Protein AF-A0A8T5PJX4-F1 (afdb_monomer)

pLDDT: mean 86.67, std 9.53, range [44.75, 97.69]

Sequence (107 aa):
MIPGGVDPKKVEQMLRQLGMQMEDIKASQVIIKAEGGDIIIDDPQVVKTTMRDQVIYQVSGNVRQSVSQEDIKLVMEQTGIKDEEKIKKAIIEAKGDIVEAIMKLKQ

Solvent-accessible surface area (backbone atoms only — not comparable to full-atom values): 6230 Å² total; per-residue (Å²): 135,86,82,74,88,71,56,68,68,58,53,52,52,52,39,44,75,74,50,36,47,78,46,82,47,94,46,76,59,45,75,46,85,46,98,57,34,36,42,34,24,42,70,30,51,36,38,39,37,38,45,86,95,45,76,46,76,49,76,49,58,54,75,46,74,47,70,57,71,64,59,49,48,53,44,27,71,75,60,70,51,85,54,62,68,63,46,46,50,36,28,58,76,38,65,46,36,60,68,58,19,41,55,66,70,70,108

Nearest PDB structures (foldseek):
  1tr8-assembly1_A  TM=4.917E-01  e=3.948E-07  Methanothermobacter marburgensis
  9f1d-assembly1_Ct  TM=3.676E-01  e=1.073E-05  Homo sapiens
  9fq0-assembly1_D  TM=4.640E-01  e=1.919E-02  Homo sapiens
  6gym-assembly1_V  TM=2.255E-01  e=7.881E-01  Saccharomyces cerevisiae S288C
  7oha-assembly1_M  TM=2.503E-01  e=1.909E+00  Saccharomyces cerevisiae

Secondary structure (DSSP, 8-state):
--SS---HHHHHHHHHHTTEEEEEEE-SEEEE--TT--EEEEEEEEEEEEETTEEEEEEEEEEEE---HHHHHHHHHHH----HHHHHHHHHHTTT-HHHHHHHHH-

Foldseek 3Di:
DDPDDDDPVVVQVVCVVQVKDKDWDDDQWDWDDDPLFIWIFGPKTWMWIDHPPDIDIDIDHDIDGDHDPVLLVVLCVLLVDPDSVLLRVLCVVVSNPSVSSSVVSND

Structure (mmCIF, N/CA/C/O backbone):
data_AF-A0A8T5PJX4-F1
#
_entry.id   AF-A0A8T5PJX4-F1
#
loop_
_atom_site.group_PDB
_atom_site.id
_atom_site.type_symbol
_atom_site.label_atom_id
_atom_site.label_alt_id
_atom_site.label_comp_id
_atom_site.label_asym_id
_atom_site.label_entity_id
_atom_site.label_seq_id
_atom_site.pdbx_PDB_ins_code
_atom_site.Cartn_x
_atom_site.Cartn_y
_atom_site.Cartn_z
_atom_site.occupancy
_atom_site.B_iso_or_equiv
_atom_site.auth_seq_id
_atom_site.auth_comp_id
_atom_site.auth_asym_id
_atom_site.auth_atom_id
_atom_site.pdbx_PDB_model_num
ATOM 1 N N . MET A 1 1 ? -5.741 -5.728 -30.163 1.00 44.75 1 MET A N 1
ATOM 2 C CA . MET A 1 1 ? -5.033 -6.981 -30.504 1.00 44.75 1 MET A CA 1
ATOM 3 C C . MET A 1 1 ? -3.991 -6.632 -31.553 1.00 44.75 1 MET A C 1
ATOM 5 O O . MET A 1 1 ? -4.387 -6.142 -32.600 1.00 44.75 1 MET A O 1
ATOM 9 N N . ILE A 1 2 ? -2.694 -6.771 -31.264 1.00 51.72 2 ILE A N 1
ATOM 10 C CA . ILE A 1 2 ? -1.644 -6.560 -32.275 1.00 51.72 2 ILE A CA 1
ATOM 11 C C . ILE A 1 2 ? -1.429 -7.903 -32.999 1.00 51.72 2 ILE A C 1
ATOM 13 O O . ILE A 1 2 ? -1.121 -8.885 -32.321 1.00 51.72 2 ILE A O 1
ATOM 17 N N . PRO A 1 3 ? -1.658 -7.992 -34.324 1.00 53.66 3 PRO A N 1
ATOM 18 C CA . PRO A 1 3 ? -1.538 -9.233 -35.082 1.00 53.66 3 PRO A CA 1
ATOM 19 C C . PRO A 1 3 ? -0.075 -9.497 -35.471 1.00 53.66 3 PRO A C 1
ATOM 21 O O . PRO A 1 3 ? 0.621 -8.593 -35.922 1.00 53.66 3 PRO A O 1
ATOM 24 N N . GLY A 1 4 ? 0.369 -10.748 -35.328 1.00 60.12 4 GLY A N 1
ATOM 25 C CA . GLY A 1 4 ? 1.735 -11.180 -35.644 1.00 60.12 4 GLY A CA 1
ATOM 26 C C . GLY A 1 4 ? 2.688 -10.956 -34.472 1.00 60.12 4 GLY A C 1
ATOM 27 O O . GLY A 1 4 ? 3.105 -9.834 -34.209 1.00 60.12 4 GLY A O 1
ATOM 28 N N . GLY A 1 5 ? 3.011 -12.035 -33.753 1.00 64.00 5 GLY A N 1
ATOM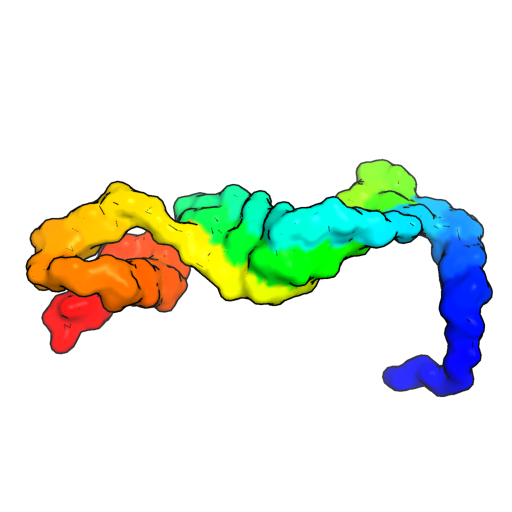 29 C CA . GLY A 1 5 ? 3.878 -12.012 -32.575 1.00 64.00 5 GLY A CA 1
ATOM 30 C C . GLY A 1 5 ? 5.245 -11.417 -32.898 1.00 64.00 5 GLY A C 1
ATOM 31 O O . GLY A 1 5 ? 6.094 -12.071 -33.502 1.00 64.00 5 GLY A O 1
ATOM 32 N N . VAL A 1 6 ? 5.440 -10.161 -32.507 1.00 69.75 6 VAL A N 1
ATOM 33 C CA . VAL A 1 6 ? 6.739 -9.499 -32.568 1.00 69.75 6 VAL A CA 1
ATOM 34 C C . VAL A 1 6 ? 7.651 -10.195 -31.562 1.00 69.75 6 VAL A C 1
ATOM 36 O O . VAL A 1 6 ? 7.280 -10.362 -30.402 1.00 69.75 6 VAL A O 1
ATOM 39 N N . ASP A 1 7 ? 8.830 -10.622 -32.018 1.00 78.75 7 ASP A N 1
ATOM 40 C CA . ASP A 1 7 ? 9.849 -11.237 -31.165 1.00 78.75 7 ASP A CA 1
ATOM 41 C C . ASP A 1 7 ? 10.144 -10.306 -29.968 1.00 78.75 7 ASP A C 1
ATOM 43 O O . ASP A 1 7 ? 10.508 -9.144 -30.195 1.00 78.75 7 ASP A O 1
ATOM 47 N N . PRO A 1 8 ? 10.002 -10.774 -28.712 1.00 72.38 8 PRO A N 1
ATOM 48 C CA . PRO A 1 8 ? 10.217 -9.961 -27.514 1.00 72.38 8 PRO A CA 1
ATOM 49 C C . PRO A 1 8 ? 11.560 -9.223 -27.518 1.00 72.38 8 PRO A C 1
ATOM 51 O O . PRO A 1 8 ? 11.640 -8.075 -27.086 1.00 72.38 8 PRO A O 1
ATOM 54 N N . LYS A 1 9 ? 12.606 -9.835 -28.092 1.00 78.38 9 LYS A N 1
ATOM 55 C CA . LYS A 1 9 ? 13.937 -9.221 -28.196 1.00 78.38 9 LYS A CA 1
ATOM 56 C C . LYS A 1 9 ? 13.969 -8.052 -29.178 1.00 78.38 9 LYS A C 1
ATOM 58 O O . LYS A 1 9 ? 14.691 -7.082 -28.953 1.00 78.38 9 LYS A O 1
ATOM 63 N N . LYS A 1 10 ? 13.182 -8.118 -30.258 1.00 81.00 10 LYS A N 1
ATOM 64 C CA . LYS A 1 10 ? 13.048 -7.009 -31.215 1.00 81.00 10 LYS A CA 1
ATOM 65 C C . LYS A 1 10 ? 12.294 -5.840 -30.597 1.00 81.00 10 LYS A C 1
ATOM 67 O O . LYS A 1 10 ? 12.682 -4.700 -30.828 1.00 81.00 10 LYS A O 1
ATOM 72 N N . VAL A 1 11 ? 11.270 -6.115 -29.786 1.00 80.31 11 VAL A N 1
ATOM 73 C CA . VAL A 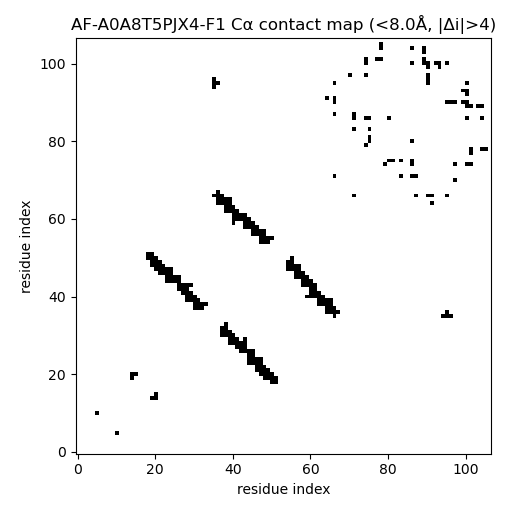1 11 ? 10.555 -5.074 -29.032 1.00 80.31 11 VAL A CA 1
ATOM 74 C C . VAL A 1 11 ? 11.509 -4.383 -28.061 1.00 80.31 11 VAL A C 1
ATOM 76 O O . VAL A 1 11 ? 11.609 -3.161 -28.078 1.00 80.31 11 VAL A O 1
ATOM 79 N N . GLU A 1 12 ? 12.284 -5.145 -27.287 1.00 78.06 12 GLU A N 1
ATOM 80 C CA . GLU A 1 12 ? 13.260 -4.581 -26.349 1.00 78.06 12 GLU A CA 1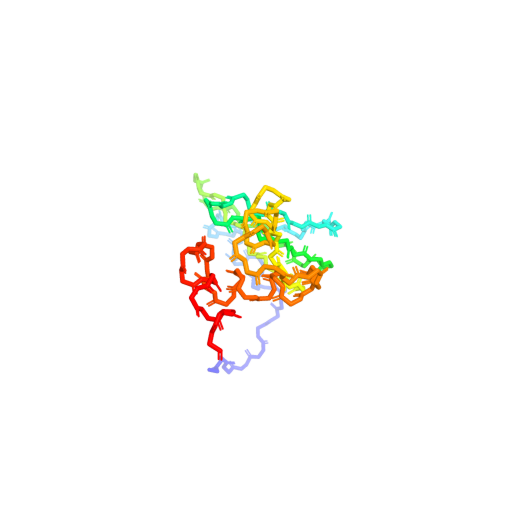
ATOM 81 C C . GLU A 1 12 ? 14.326 -3.725 -27.059 1.00 78.06 12 GLU A C 1
ATOM 83 O O . GLU A 1 12 ? 14.636 -2.617 -26.617 1.00 78.06 12 GLU A O 1
ATOM 88 N N . GLN A 1 13 ? 14.853 -4.186 -28.201 1.00 83.25 13 GLN A N 1
ATOM 89 C CA . GLN A 1 13 ? 15.801 -3.408 -29.007 1.00 83.25 13 GLN A CA 1
ATOM 90 C C . GLN A 1 13 ? 15.192 -2.111 -29.548 1.00 83.25 13 GLN A C 1
ATOM 92 O O . GLN A 1 13 ? 1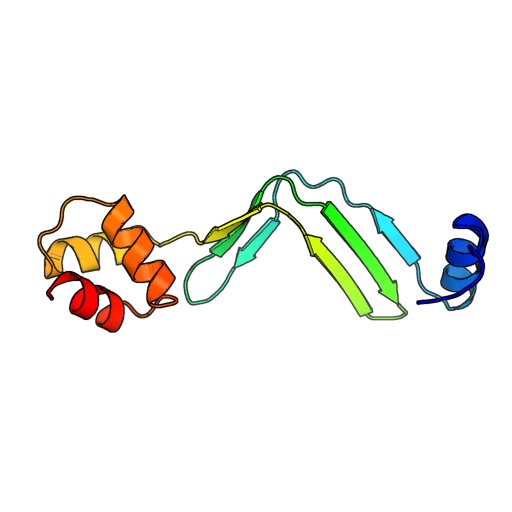5.847 -1.070 -29.496 1.00 83.25 13 GLN A O 1
ATOM 97 N N . MET A 1 14 ? 13.952 -2.153 -30.043 1.00 84.81 14 MET A N 1
ATOM 98 C CA . MET A 1 14 ? 13.244 -0.959 -30.511 1.00 84.81 14 MET A CA 1
ATOM 99 C C . MET A 1 14 ? 13.022 0.046 -29.374 1.00 84.81 14 MET A C 1
ATOM 101 O O . MET A 1 14 ? 13.261 1.237 -29.556 1.00 84.81 14 MET A O 1
ATOM 105 N N . LEU A 1 15 ? 12.630 -0.419 -28.183 1.00 82.00 15 LEU A N 1
ATOM 106 C CA . LEU A 1 15 ? 12.429 0.445 -27.015 1.00 82.00 15 LEU A CA 1
ATOM 107 C C . LEU A 1 15 ? 13.739 1.115 -26.571 1.00 82.00 15 LEU A C 1
ATOM 109 O O . LEU A 1 15 ? 13.757 2.327 -26.346 1.00 82.00 15 LEU A O 1
ATOM 113 N N . ARG A 1 16 ? 14.858 0.375 -26.557 1.00 81.00 16 ARG A N 1
ATOM 114 C CA . ARG A 1 16 ? 16.189 0.942 -26.272 1.00 81.00 16 ARG A CA 1
ATOM 115 C C . ARG A 1 16 ? 16.600 2.012 -27.287 1.00 81.00 16 ARG A C 1
ATOM 117 O O . ARG A 1 16 ? 17.153 3.034 -26.892 1.00 81.00 16 ARG A O 1
ATOM 124 N N . GLN A 1 17 ? 16.307 1.818 -28.577 1.00 83.81 17 GLN A N 1
ATOM 125 C CA . GLN A 1 17 ? 16.581 2.818 -29.623 1.00 83.81 17 GLN A CA 1
ATOM 126 C C . GLN A 1 17 ? 15.767 4.107 -29.446 1.00 83.81 17 GLN A C 1
ATOM 128 O O . GLN A 1 17 ? 16.236 5.182 -29.811 1.00 83.81 17 GLN A O 1
ATOM 133 N N . LEU A 1 18 ? 14.580 4.013 -28.844 1.00 84.00 18 LEU A N 1
ATOM 134 C CA . LEU A 1 18 ? 13.745 5.162 -28.481 1.00 84.00 18 LEU A CA 1
ATOM 135 C C . LEU A 1 18 ? 14.178 5.832 -27.163 1.00 84.00 18 LEU A C 1
ATOM 137 O O . LEU A 1 18 ? 13.524 6.771 -26.709 1.00 84.00 18 LEU A O 1
ATOM 141 N N . GLY A 1 19 ? 15.276 5.377 -26.550 1.00 82.50 19 GLY A N 1
ATOM 142 C CA . GLY A 1 19 ? 15.792 5.910 -25.289 1.00 82.50 19 GLY A CA 1
ATOM 143 C C . GLY A 1 19 ? 15.014 5.445 -24.057 1.00 82.50 19 GLY A C 1
ATOM 144 O O . GLY A 1 19 ? 15.098 6.095 -23.015 1.00 82.50 19 GLY A O 1
ATOM 145 N N . MET A 1 20 ? 14.251 4.352 -24.172 1.00 86.81 20 MET A N 1
ATOM 146 C CA . MET A 1 20 ? 13.571 3.708 -23.050 1.00 86.81 20 MET A CA 1
ATOM 147 C C . MET A 1 20 ? 14.399 2.528 -22.537 1.00 86.81 20 MET A C 1
ATOM 149 O O . MET A 1 20 ? 14.749 1.623 -23.295 1.00 86.81 20 MET A O 1
ATOM 153 N N . GLN A 1 21 ? 14.692 2.517 -21.239 1.00 86.88 21 GLN A N 1
ATOM 154 C CA . GLN A 1 21 ? 15.348 1.395 -20.568 1.00 86.88 21 GLN A CA 1
ATOM 155 C C . GLN A 1 21 ? 14.371 0.745 -19.594 1.00 86.88 21 GLN A C 1
ATOM 157 O O . GLN A 1 21 ? 13.844 1.431 -18.723 1.00 86.88 21 GLN A O 1
ATOM 162 N N . MET A 1 22 ? 14.157 -0.564 -19.735 1.00 89.50 22 MET A N 1
ATOM 163 C CA . MET A 1 22 ? 13.312 -1.355 -18.841 1.00 89.50 22 MET A CA 1
ATOM 164 C C . MET A 1 22 ? 14.176 -2.264 -17.966 1.00 89.50 22 MET A C 1
ATOM 166 O O . MET A 1 22 ? 15.157 -2.835 -18.445 1.00 89.50 22 MET A O 1
ATOM 170 N N . GLU A 1 23 ? 13.811 -2.387 -16.697 1.00 91.44 23 GLU A N 1
ATOM 171 C CA . GLU A 1 23 ? 14.505 -3.200 -15.700 1.00 91.44 23 GLU A CA 1
ATOM 172 C C . GLU A 1 23 ? 13.485 -3.857 -14.763 1.00 91.44 23 GLU A C 1
ATOM 174 O O . GLU A 1 23 ? 12.653 -3.170 -14.165 1.00 91.44 23 GLU A O 1
ATOM 179 N N . ASP A 1 24 ? 13.565 -5.181 -14.617 1.00 93.69 24 ASP A N 1
ATOM 180 C CA . ASP A 1 24 ? 12.796 -5.914 -13.612 1.00 93.69 24 ASP A CA 1
ATOM 181 C C . ASP A 1 24 ? 13.447 -5.743 -12.238 1.00 93.69 24 ASP A C 1
ATOM 183 O O . ASP A 1 24 ? 14.612 -6.096 -12.031 1.00 93.69 24 ASP A O 1
ATOM 187 N N . ILE A 1 25 ? 12.681 -5.245 -11.271 1.00 96.00 25 ILE A N 1
ATOM 188 C CA . ILE A 1 25 ? 13.133 -5.071 -9.893 1.00 96.00 25 ILE A CA 1
ATOM 189 C C . ILE A 1 25 ? 12.609 -6.222 -9.044 1.00 96.00 25 ILE A C 1
ATOM 191 O O . ILE A 1 25 ? 11.405 -6.420 -8.884 1.00 96.00 25 ILE A O 1
ATOM 195 N N . LYS A 1 26 ? 13.540 -6.954 -8.429 1.00 94.56 26 LYS A N 1
ATOM 196 C CA . LYS A 1 26 ? 13.222 -7.975 -7.428 1.00 94.56 26 LYS A CA 1
ATOM 197 C C . LYS A 1 26 ? 12.957 -7.303 -6.083 1.00 94.56 26 LYS A C 1
ATOM 199 O O . LYS A 1 26 ? 13.889 -7.039 -5.328 1.00 94.56 26 LYS A O 1
ATOM 204 N N . ALA A 1 27 ? 11.689 -7.028 -5.800 1.00 95.44 27 ALA A N 1
ATOM 205 C CA . ALA A 1 27 ? 11.230 -6.518 -4.514 1.00 95.44 27 ALA A CA 1
ATOM 206 C C . ALA A 1 27 ? 10.471 -7.612 -3.752 1.00 95.44 27 ALA A C 1
ATOM 208 O O . ALA A 1 27 ? 9.727 -8.385 -4.346 1.00 95.44 27 ALA A O 1
ATOM 209 N N . SER A 1 28 ? 10.646 -7.671 -2.433 1.00 95.00 28 SER A N 1
ATOM 210 C CA . SER A 1 28 ? 9.830 -8.525 -1.561 1.00 95.00 28 SER A CA 1
ATOM 211 C C . SER A 1 28 ? 8.500 -7.867 -1.175 1.00 95.00 28 SER A C 1
ATOM 213 O O . SER A 1 28 ? 7.543 -8.568 -0.868 1.00 95.00 28 SER A O 1
ATOM 215 N N . GLN A 1 29 ? 8.434 -6.532 -1.184 1.00 96.06 29 GLN A N 1
ATOM 216 C CA . GLN A 1 29 ? 7.247 -5.750 -0.835 1.00 96.06 29 GLN A CA 1
ATOM 217 C C . GLN A 1 29 ? 7.349 -4.330 -1.411 1.00 96.06 29 GLN A C 1
ATOM 219 O O . GLN A 1 29 ? 8.447 -3.774 -1.499 1.00 96.06 29 GLN A O 1
ATOM 224 N N . VAL A 1 30 ? 6.210 -3.727 -1.764 1.00 97.69 30 VAL A N 1
ATOM 225 C CA . VAL A 1 30 ? 6.092 -2.286 -2.057 1.00 97.69 30 VAL A CA 1
ATOM 226 C C . VAL A 1 30 ? 5.139 -1.648 -1.049 1.00 97.69 30 VAL A C 1
ATOM 228 O O . VAL A 1 30 ? 4.058 -2.173 -0.804 1.00 97.69 30 VAL A O 1
ATOM 231 N N . ILE A 1 31 ? 5.534 -0.511 -0.474 1.00 95.69 31 ILE A N 1
ATOM 232 C CA . ILE A 1 31 ? 4.702 0.279 0.441 1.00 95.69 31 ILE A CA 1
ATOM 233 C C . ILE A 1 31 ? 4.542 1.678 -0.150 1.00 95.69 31 ILE A C 1
ATOM 235 O O . ILE A 1 31 ? 5.526 2.396 -0.327 1.00 95.69 31 ILE A O 1
ATOM 239 N N . ILE A 1 32 ? 3.304 2.074 -0.434 1.00 94.94 32 ILE A N 1
ATOM 240 C CA . ILE A 1 32 ? 2.948 3.428 -0.861 1.00 94.94 32 ILE A CA 1
ATOM 241 C C . ILE A 1 32 ? 2.357 4.147 0.351 1.00 94.94 32 ILE A C 1
ATOM 243 O O . ILE A 1 32 ? 1.267 3.808 0.809 1.00 94.94 32 ILE A O 1
ATOM 247 N N . LYS A 1 33 ? 3.090 5.134 0.867 1.00 91.31 33 LYS A N 1
ATOM 248 C CA . LYS A 1 33 ? 2.652 6.010 1.960 1.00 91.31 33 LYS A CA 1
ATOM 249 C C . LYS A 1 33 ? 1.558 6.945 1.438 1.00 91.31 33 LYS A C 1
ATOM 251 O O . LYS A 1 33 ? 1.823 7.720 0.521 1.00 91.31 33 LYS A O 1
ATOM 256 N N . ALA A 1 34 ? 0.358 6.873 2.003 1.00 85.69 34 ALA A N 1
ATOM 257 C CA . ALA A 1 34 ? -0.772 7.724 1.630 1.00 85.69 34 ALA A CA 1
ATOM 258 C C . ALA A 1 34 ? -1.481 8.275 2.876 1.00 85.69 34 ALA A C 1
ATOM 260 O O . ALA A 1 34 ? -1.365 7.717 3.965 1.00 85.69 34 ALA A O 1
ATOM 261 N N . GLU A 1 35 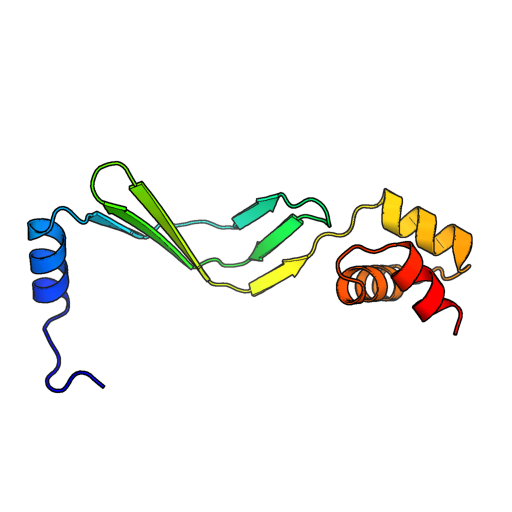? -2.208 9.385 2.715 1.00 77.38 35 GLU A N 1
ATOM 262 C CA . GLU A 1 35 ? -2.843 10.115 3.827 1.00 77.38 35 GLU A CA 1
ATOM 263 C C . GLU A 1 35 ? -3.881 9.278 4.599 1.00 77.38 35 GLU A C 1
ATOM 265 O O . GLU A 1 35 ? -4.058 9.490 5.791 1.00 77.38 35 GLU A O 1
ATOM 270 N N . GLY A 1 36 ? -4.522 8.297 3.950 1.00 70.06 36 GLY A N 1
ATOM 271 C CA . GLY A 1 36 ? -5.528 7.405 4.550 1.00 70.06 36 GLY A CA 1
ATOM 272 C C . GLY A 1 36 ? -5.001 6.035 4.997 1.00 70.06 36 GLY A C 1
ATOM 273 O O . GLY A 1 36 ? -5.794 5.111 5.168 1.00 70.06 36 GLY A O 1
ATOM 274 N N . GLY A 1 37 ? -3.680 5.879 5.118 1.00 76.69 37 GLY A N 1
ATOM 275 C CA . GLY A 1 37 ? -3.019 4.608 5.419 1.00 76.69 37 GLY A CA 1
ATOM 276 C C . GLY A 1 37 ? -2.133 4.119 4.276 1.00 76.69 37 GLY A C 1
ATOM 277 O O . GLY A 1 37 ? -2.252 4.555 3.129 1.00 76.69 37 GLY A O 1
ATOM 278 N N . ASP A 1 38 ? -1.211 3.210 4.584 1.00 90.00 38 ASP A N 1
ATOM 279 C CA . ASP A 1 38 ? -0.277 2.710 3.579 1.00 90.00 38 ASP A CA 1
ATOM 280 C C . ASP A 1 38 ? -0.965 1.700 2.661 1.00 90.00 38 ASP A C 1
ATOM 282 O O . ASP A 1 38 ? -1.674 0.802 3.118 1.00 90.00 38 ASP A O 1
ATOM 286 N N . ILE A 1 39 ? -0.682 1.775 1.365 1.00 91.12 39 ILE A N 1
ATOM 287 C CA . ILE A 1 39 ? -1.005 0.702 0.425 1.00 91.12 39 ILE A CA 1
ATOM 288 C C . ILE A 1 39 ? 0.199 -0.234 0.386 1.00 91.12 39 ILE A C 1
ATOM 290 O O . ILE A 1 39 ? 1.286 0.152 -0.040 1.00 91.12 39 ILE A O 1
ATOM 294 N N . ILE A 1 40 ? 0.007 -1.464 0.840 1.00 94.62 40 ILE A N 1
ATOM 295 C CA . ILE A 1 40 ? 1.027 -2.506 0.877 1.00 94.62 40 ILE A CA 1
ATOM 296 C C . ILE A 1 40 ? 0.748 -3.483 -0.261 1.00 94.62 40 ILE A C 1
ATOM 298 O O . ILE A 1 40 ? -0.378 -3.948 -0.425 1.00 94.62 40 ILE A O 1
ATOM 302 N N . ILE A 1 41 ? 1.775 -3.790 -1.044 1.00 96.88 41 ILE A N 1
ATOM 303 C CA . ILE A 1 41 ? 1.716 -4.739 -2.152 1.00 96.88 41 ILE A CA 1
ATOM 304 C C . ILE A 1 41 ? 2.709 -5.859 -1.845 1.00 96.88 41 ILE A C 1
ATOM 306 O O . ILE A 1 41 ? 3.925 -5.650 -1.908 1.00 96.88 41 ILE A O 1
ATOM 310 N N . ASP A 1 42 ? 2.176 -7.021 -1.474 1.00 96.06 42 ASP A N 1
ATOM 311 C CA . ASP A 1 42 ? 2.940 -8.237 -1.197 1.00 96.06 42 ASP A CA 1
ATOM 312 C C . ASP A 1 42 ? 3.164 -9.038 -2.494 1.00 96.06 42 ASP A C 1
ATOM 314 O O . ASP A 1 42 ? 2.361 -8.966 -3.433 1.00 96.06 42 ASP A O 1
ATOM 318 N N . ASP A 1 43 ? 4.280 -9.772 -2.548 1.00 95.19 43 ASP A N 1
ATOM 319 C CA . ASP A 1 43 ? 4.780 -10.485 -3.735 1.00 95.19 43 ASP A CA 1
ATOM 320 C C . ASP A 1 43 ? 4.762 -9.633 -5.026 1.00 95.19 43 ASP A C 1
ATOM 322 O O . ASP A 1 43 ? 4.202 -10.047 -6.049 1.00 95.19 43 ASP A O 1
ATOM 326 N N . PRO A 1 44 ? 5.330 -8.410 -5.004 1.00 97.69 44 PRO A N 1
ATOM 327 C CA . PRO A 1 44 ? 5.168 -7.483 -6.108 1.00 97.69 44 PRO A CA 1
ATOM 328 C C . PRO A 1 44 ? 6.019 -7.880 -7.322 1.00 97.69 44 PRO A C 1
ATOM 330 O O . PRO A 1 44 ? 7.207 -8.182 -7.215 1.00 97.69 44 PRO A O 1
ATOM 333 N N . GLN A 1 45 ? 5.434 -7.759 -8.511 1.00 97.56 45 GLN A N 1
ATOM 334 C CA . GLN A 1 45 ? 6.177 -7.635 -9.762 1.00 97.56 45 GLN A CA 1
ATOM 335 C C . GLN A 1 45 ? 6.366 -6.150 -10.064 1.00 97.56 45 GLN A C 1
ATOM 337 O O . GLN A 1 45 ? 5.385 -5.419 -10.251 1.00 97.56 45 GLN A O 1
ATOM 342 N N . VAL A 1 46 ? 7.625 -5.707 -10.085 1.00 97.38 46 VAL A N 1
ATOM 343 C CA . VAL A 1 46 ? 8.003 -4.304 -10.285 1.00 97.38 46 VAL A CA 1
ATOM 344 C C . VAL A 1 46 ? 8.842 -4.173 -11.548 1.00 97.38 46 VAL A C 1
ATOM 346 O O . VAL A 1 46 ? 9.903 -4.780 -11.654 1.00 97.38 46 VAL A O 1
ATOM 349 N N . VAL A 1 47 ? 8.398 -3.324 -12.473 1.00 95.44 47 VAL A N 1
ATOM 350 C CA . VAL A 1 47 ? 9.143 -2.966 -13.685 1.00 95.44 47 VAL A CA 1
ATOM 351 C C . VAL A 1 47 ? 9.461 -1.480 -13.642 1.00 95.44 47 VAL A C 1
ATOM 353 O O . VAL A 1 47 ? 8.558 -0.644 -13.576 1.00 95.44 47 VAL A O 1
ATOM 356 N N . LYS A 1 48 ? 10.745 -1.134 -13.698 1.00 94.81 48 LYS A N 1
ATOM 357 C CA . LYS A 1 48 ? 11.216 0.246 -13.826 1.00 94.81 48 LYS A CA 1
ATOM 358 C C . LYS A 1 48 ? 11.453 0.561 -15.294 1.00 94.81 48 LYS A C 1
ATOM 360 O O . LYS A 1 48 ? 12.215 -0.129 -15.962 1.00 94.81 48 LYS A O 1
ATOM 365 N N . THR A 1 49 ? 10.837 1.630 -15.778 1.00 92.88 49 THR A N 1
ATOM 366 C CA .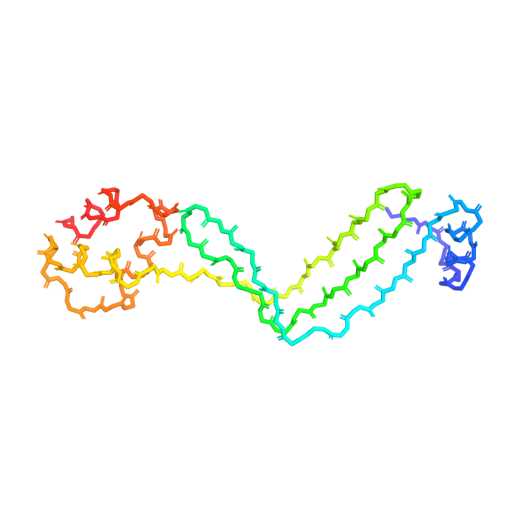 THR A 1 49 ? 11.071 2.190 -17.108 1.00 92.88 49 THR A CA 1
ATOM 367 C C . THR A 1 49 ? 11.665 3.584 -16.967 1.00 92.88 49 THR A C 1
ATOM 369 O O . THR A 1 49 ? 11.036 4.474 -16.401 1.00 92.88 49 THR A O 1
ATOM 372 N N . THR A 1 50 ? 12.869 3.793 -17.486 1.00 91.62 50 THR A N 1
ATOM 373 C CA . THR A 1 50 ? 13.507 5.114 -17.553 1.00 91.62 50 THR A CA 1
ATOM 374 C C . THR A 1 50 ? 13.334 5.675 -18.958 1.00 91.62 50 THR A C 1
ATOM 376 O O . THR A 1 50 ? 13.704 5.014 -19.928 1.00 91.62 50 THR A O 1
ATOM 379 N N . MET A 1 51 ? 12.790 6.886 -19.070 1.00 90.62 51 MET A N 1
ATOM 380 C CA . MET A 1 51 ? 12.603 7.597 -20.331 1.00 90.62 51 MET A CA 1
ATOM 381 C C . MET A 1 51 ? 13.058 9.049 -20.166 1.00 90.62 51 MET A C 1
ATOM 383 O O . MET A 1 51 ? 12.370 9.856 -19.543 1.00 90.62 51 MET A O 1
ATOM 387 N N . ARG A 1 52 ? 14.226 9.385 -20.732 1.00 83.88 52 ARG A N 1
ATOM 388 C CA . ARG A 1 52 ? 14.896 10.686 -20.528 1.00 83.88 52 ARG A CA 1
ATOM 389 C C . ARG A 1 52 ? 15.009 11.020 -19.029 1.00 83.88 52 ARG A C 1
ATOM 391 O O . ARG A 1 52 ? 15.702 10.305 -18.315 1.00 83.88 52 ARG A O 1
ATOM 398 N N . ASP A 1 53 ? 14.293 12.045 -18.571 1.00 86.56 53 ASP A N 1
ATOM 399 C CA . ASP A 1 53 ? 14.317 12.549 -17.193 1.00 86.56 53 ASP A CA 1
ATOM 400 C C . ASP A 1 53 ? 13.200 11.956 -16.314 1.00 86.56 53 ASP A C 1
ATOM 402 O O . ASP A 1 53 ? 13.058 12.322 -15.148 1.00 86.56 53 ASP A O 1
ATOM 406 N N . GLN A 1 54 ? 12.377 11.052 -16.859 1.00 92.94 54 GLN A N 1
ATOM 407 C CA . GLN A 1 54 ? 11.286 10.402 -16.136 1.00 92.94 54 GLN A CA 1
ATOM 408 C C . GLN A 1 54 ? 11.632 8.951 -15.803 1.00 92.94 54 GLN A C 1
ATOM 410 O O . GLN A 1 54 ? 12.076 8.181 -16.655 1.00 92.94 54 GLN A O 1
ATOM 415 N N . VAL A 1 55 ? 11.367 8.564 -14.557 1.00 93.69 55 VAL A N 1
ATOM 416 C CA . VAL A 1 55 ? 11.414 7.173 -14.102 1.00 93.69 55 VAL A CA 1
ATOM 417 C C . VAL A 1 55 ? 9.997 6.755 -13.743 1.00 93.69 55 VAL A C 1
ATOM 419 O O . VAL A 1 55 ? 9.363 7.362 -12.883 1.00 93.69 55 VAL A O 1
ATOM 422 N N . ILE A 1 56 ? 9.505 5.718 -14.408 1.00 94.31 56 ILE A N 1
ATOM 423 C CA . ILE A 1 56 ? 8.175 5.151 -14.211 1.00 94.31 56 ILE A CA 1
ATOM 424 C C . ILE A 1 56 ? 8.344 3.778 -13.569 1.00 94.31 56 ILE A C 1
ATOM 426 O O . ILE A 1 56 ? 9.102 2.951 -14.069 1.00 94.31 56 ILE A O 1
ATOM 430 N N . TYR A 1 57 ? 7.619 3.523 -12.484 1.00 95.94 57 TYR A N 1
ATOM 431 C CA . TYR A 1 57 ? 7.514 2.195 -11.887 1.00 95.94 57 TYR A CA 1
ATOM 432 C C . TYR A 1 57 ? 6.125 1.639 -12.163 1.00 95.94 57 TYR A C 1
ATOM 434 O O . TYR A 1 57 ? 5.123 2.247 -11.790 1.00 95.94 57 TYR A O 1
ATOM 442 N N . GLN A 1 58 ? 6.068 0.476 -12.798 1.00 95.12 58 GLN A N 1
ATOM 443 C CA . GLN A 1 58 ? 4.851 -0.309 -12.908 1.00 95.12 58 GLN A CA 1
ATOM 444 C C . GLN A 1 58 ? 4.895 -1.394 -11.836 1.00 95.12 58 GLN A C 1
ATOM 446 O O . GLN A 1 58 ? 5.820 -2.202 -11.810 1.00 95.12 58 GLN A O 1
ATOM 451 N N . VAL A 1 59 ? 3.910 -1.386 -10.940 1.00 97.25 59 VAL A N 1
ATOM 452 C CA . VAL A 1 59 ? 3.828 -2.312 -9.806 1.00 97.25 59 VAL A CA 1
ATOM 453 C C . VAL A 1 59 ? 2.522 -3.088 -9.892 1.00 97.25 59 VAL A C 1
ATOM 455 O O . VAL A 1 59 ? 1.459 -2.505 -10.095 1.00 97.25 59 VAL A O 1
ATOM 458 N N . SER A 1 60 ? 2.601 -4.403 -9.727 1.00 96.12 60 SER A N 1
ATOM 459 C CA . SER A 1 60 ? 1.445 -5.297 -9.613 1.00 96.12 60 SER A CA 1
ATOM 460 C C . SER A 1 60 ? 1.707 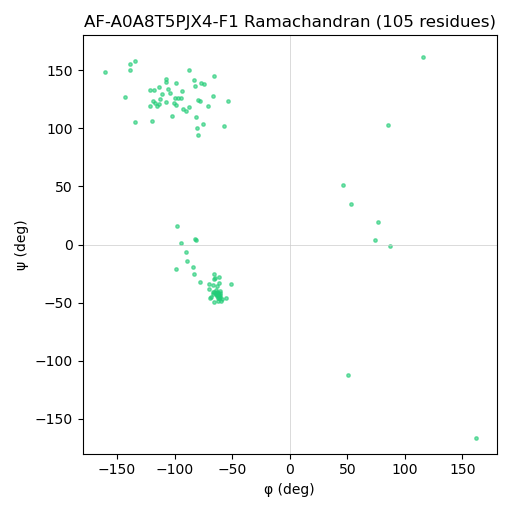-6.343 -8.533 1.00 96.12 60 SER A C 1
ATOM 462 O O . SER A 1 60 ? 2.862 -6.674 -8.286 1.00 96.12 60 SER A O 1
ATOM 464 N N . GLY A 1 61 ? 0.669 -6.840 -7.863 1.00 95.12 61 GLY A N 1
ATOM 465 C CA . GLY A 1 61 ? 0.804 -7.815 -6.777 1.00 95.12 61 GLY A CA 1
ATOM 466 C C . GLY A 1 61 ? -0.445 -7.880 -5.900 1.00 95.12 61 GLY A C 1
ATOM 467 O O . GLY A 1 61 ? -1.495 -7.346 -6.270 1.00 95.12 61 GLY A O 1
ATOM 468 N N . ASN A 1 62 ? -0.327 -8.517 -4.736 1.00 93.12 62 ASN A N 1
ATOM 469 C CA . ASN A 1 62 ? -1.419 -8.645 -3.772 1.00 93.12 62 ASN A CA 1
ATOM 470 C C . ASN A 1 62 ? -1.527 -7.370 -2.929 1.00 93.12 62 ASN A C 1
ATOM 472 O O . ASN A 1 62 ? -0.655 -7.090 -2.111 1.00 93.12 62 ASN A O 1
ATOM 476 N N . VAL A 1 63 ? -2.588 -6.587 -3.132 1.00 92.12 63 VAL A N 1
ATOM 477 C CA . VAL A 1 63 ? -2.755 -5.268 -2.503 1.00 92.12 63 VAL A CA 1
ATOM 478 C C . VAL A 1 63 ? -3.560 -5.368 -1.206 1.00 92.12 63 VAL A C 1
ATOM 480 O O . VAL A 1 63 ? -4.649 -5.940 -1.191 1.00 92.12 63 VAL A O 1
ATOM 483 N N . ARG A 1 64 ? -3.071 -4.739 -0.135 1.00 86.81 64 ARG A N 1
ATOM 484 C CA . ARG A 1 64 ? -3.797 -4.521 1.125 1.00 86.81 64 ARG A CA 1
ATOM 485 C C . ARG A 1 64 ? -3.539 -3.120 1.675 1.00 86.81 64 ARG A C 1
ATOM 487 O O . ARG A 1 64 ? -2.507 -2.523 1.390 1.00 86.81 64 ARG A O 1
ATOM 494 N N . GLN A 1 65 ? -4.461 -2.598 2.475 1.00 84.81 65 GLN A N 1
ATOM 495 C CA . GLN A 1 65 ? -4.288 -1.320 3.173 1.00 84.81 65 GLN A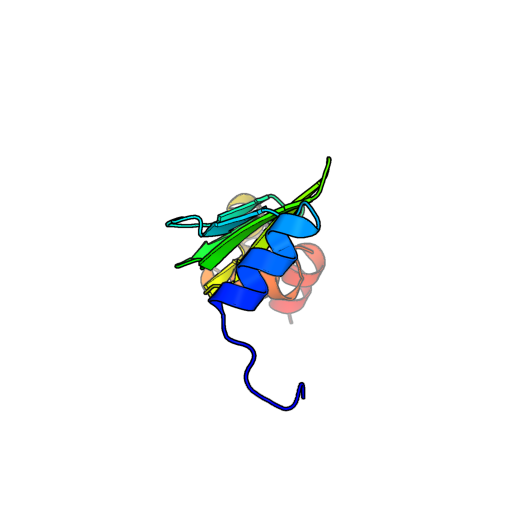 CA 1
ATOM 496 C C . GLN A 1 65 ? -3.857 -1.547 4.619 1.00 84.81 65 GLN A C 1
ATOM 498 O O . GLN A 1 65 ? -4.366 -2.446 5.292 1.00 84.81 65 GLN A O 1
ATOM 503 N N . SER A 1 66 ? -2.919 -0.733 5.098 1.00 83.00 66 SER A N 1
ATOM 504 C CA . SER A 1 66 ? -2.670 -0.594 6.525 1.00 83.00 66 SER A CA 1
ATOM 505 C C . SER A 1 66 ? -3.662 0.404 7.109 1.00 83.00 66 SER A C 1
ATOM 507 O O . SER A 1 66 ? -4.007 1.406 6.490 1.00 83.00 66 SER A O 1
ATOM 509 N N . VAL A 1 67 ? -4.127 0.103 8.314 1.00 82.88 67 VAL A N 1
ATOM 510 C CA . VAL A 1 67 ? -4.929 1.019 9.119 1.00 82.88 67 VAL A CA 1
ATOM 511 C C . VAL A 1 67 ? -4.091 1.374 10.333 1.00 82.88 67 VAL A C 1
ATOM 513 O O . VAL A 1 67 ? -3.453 0.490 10.920 1.00 82.88 67 VAL A O 1
ATOM 516 N N . SER A 1 68 ? -4.051 2.656 10.691 1.00 83.38 68 SER A N 1
ATOM 517 C CA . SER A 1 68 ? -3.290 3.084 11.858 1.00 83.38 68 SER A CA 1
ATOM 518 C C . SER A 1 68 ? -3.909 2.502 13.136 1.00 83.38 68 SER A C 1
ATOM 520 O O . SER A 1 68 ? -5.123 2.337 13.263 1.00 83.38 68 SER A O 1
ATOM 522 N N . GLN A 1 69 ? -3.063 2.167 14.109 1.00 82.69 69 GLN A N 1
ATOM 523 C CA . GLN A 1 69 ? -3.530 1.674 15.410 1.00 82.69 69 GLN A CA 1
ATOM 524 C C . GLN A 1 69 ? -4.302 2.747 16.190 1.00 82.69 69 GLN A C 1
ATOM 526 O O . GLN A 1 69 ? -5.144 2.420 17.023 1.00 82.69 69 GLN A O 1
ATOM 531 N N . GLU A 1 70 ? -4.032 4.022 15.918 1.00 85.56 70 GLU A N 1
ATOM 532 C CA . GLU A 1 70 ? -4.747 5.158 16.501 1.00 85.56 70 GLU A CA 1
ATOM 533 C C . GLU A 1 70 ? -6.186 5.224 15.985 1.00 85.56 70 GLU A C 1
ATOM 535 O O . GLU A 1 70 ? -7.110 5.308 16.792 1.00 85.56 70 GLU A O 1
ATOM 540 N N . ASP A 1 71 ? -6.389 5.056 14.677 1.00 85.69 71 ASP A N 1
ATOM 541 C CA . ASP A 1 71 ? -7.724 5.014 14.075 1.00 85.69 71 ASP A CA 1
ATOM 542 C C . ASP A 1 71 ? -8.524 3.808 14.570 1.00 85.69 71 ASP A C 1
ATOM 544 O O . ASP A 1 71 ? -9.697 3.938 14.923 1.00 85.69 71 ASP A O 1
ATOM 548 N N . ILE A 1 72 ? -7.885 2.636 14.675 1.00 87.69 72 ILE A N 1
ATOM 549 C CA . ILE A 1 72 ? -8.529 1.434 15.227 1.00 87.69 72 ILE A CA 1
ATOM 550 C C . ILE A 1 72 ? -9.007 1.697 16.657 1.00 87.69 72 ILE A C 1
ATOM 552 O O . ILE A 1 72 ? -10.153 1.381 16.983 1.00 87.69 72 ILE A O 1
ATOM 556 N N . LYS A 1 73 ? -8.161 2.298 17.504 1.00 88.38 73 LYS A N 1
ATOM 557 C CA . LYS A 1 73 ? -8.525 2.646 18.885 1.00 88.38 73 LYS A CA 1
ATOM 558 C C . LYS A 1 73 ? -9.661 3.658 18.937 1.00 88.38 73 LYS A C 1
ATOM 560 O O . LYS A 1 73 ? -10.603 3.455 19.696 1.00 88.38 73 LYS A O 1
ATOM 565 N N . LEU A 1 74 ? -9.611 4.699 18.109 1.00 89.69 74 LEU A N 1
ATOM 566 C CA . LEU A 1 74 ? -10.648 5.725 18.068 1.00 89.69 74 LEU A CA 1
ATOM 567 C C . LEU A 1 74 ? -12.009 5.127 17.685 1.00 89.69 74 LEU A C 1
ATOM 569 O O . LEU A 1 74 ? -13.011 5.368 18.359 1.00 89.69 74 LEU A O 1
ATOM 573 N N . VAL A 1 75 ? -12.052 4.286 16.648 1.00 89.62 75 VAL A N 1
ATOM 574 C CA . VAL A 1 75 ? -13.286 3.597 16.245 1.00 89.62 75 VAL A CA 1
ATOM 575 C C . VAL A 1 75 ? -13.745 2.606 17.319 1.00 89.62 75 VAL A C 1
ATOM 577 O O . VAL A 1 75 ? -14.940 2.537 17.613 1.00 89.62 75 VAL A O 1
ATOM 580 N N . MET A 1 76 ? -12.825 1.869 17.945 1.00 91.38 76 MET A N 1
ATOM 581 C CA . MET A 1 76 ? -13.119 0.933 19.036 1.00 91.38 76 MET A CA 1
ATOM 582 C C . MET A 1 76 ? -13.770 1.635 20.234 1.00 91.38 76 MET A C 1
ATOM 584 O O . MET A 1 76 ? -14.811 1.186 20.713 1.00 91.38 76 MET A O 1
ATOM 588 N N . GLU A 1 77 ? -13.208 2.755 20.688 1.00 90.81 77 GLU A N 1
ATOM 589 C CA . GLU A 1 77 ? -13.741 3.542 21.806 1.00 90.81 77 GLU A CA 1
ATOM 590 C C . GLU A 1 77 ? -15.122 4.126 21.493 1.00 90.81 77 GLU A C 1
ATOM 592 O O . GLU A 1 77 ? -16.009 4.122 22.346 1.00 90.81 77 GLU A O 1
ATOM 597 N N . GLN A 1 78 ? -15.339 4.590 20.259 1.00 92.00 78 GLN A N 1
ATOM 598 C CA . GLN A 1 78 ? -16.601 5.218 19.867 1.00 92.00 78 GLN A CA 1
ATOM 599 C C . GLN A 1 78 ? -17.726 4.217 19.592 1.00 92.00 78 GLN A C 1
ATOM 601 O O . GLN A 1 78 ? -18.894 4.551 19.802 1.00 92.00 78 GLN A O 1
ATOM 606 N N . THR A 1 79 ? -17.407 3.020 19.094 1.00 90.44 79 THR A N 1
ATOM 607 C CA . THR A 1 79 ? -18.394 1.992 18.707 1.00 90.44 79 THR A CA 1
ATOM 608 C C . THR A 1 79 ? -18.595 0.915 19.774 1.00 90.44 79 THR A C 1
ATOM 610 O O . THR A 1 79 ? -19.623 0.244 19.769 1.00 90.44 79 THR A O 1
ATOM 613 N N . GLY A 1 80 ? -17.635 0.732 20.688 1.00 89.12 80 GLY A N 1
ATOM 614 C CA . GLY A 1 80 ? -17.626 -0.347 21.680 1.00 89.12 80 GLY A CA 1
ATOM 615 C C . GLY A 1 80 ? -17.290 -1.733 21.109 1.00 89.12 80 GLY A C 1
ATOM 616 O O . GLY A 1 80 ? -17.327 -2.727 21.839 1.00 89.12 80 GLY A O 1
ATOM 617 N N . ILE A 1 81 ? -16.967 -1.828 19.815 1.00 91.62 81 ILE A N 1
ATOM 618 C CA . ILE A 1 81 ? -16.647 -3.084 19.128 1.00 91.62 81 ILE A CA 1
ATOM 619 C C . ILE A 1 81 ? -15.200 -3.473 19.433 1.00 91.62 81 ILE A C 1
ATOM 621 O O . ILE A 1 81 ? -14.289 -2.711 19.154 1.00 91.62 81 ILE A O 1
ATOM 625 N N . LYS A 1 82 ? -14.967 -4.680 19.961 1.00 88.81 82 LYS A N 1
ATOM 626 C CA . LYS A 1 82 ? -13.608 -5.193 20.253 1.00 88.81 82 LYS A CA 1
ATOM 627 C C . LYS A 1 82 ? -12.961 -5.955 19.092 1.00 88.81 82 LYS A C 1
ATOM 629 O O . LYS A 1 82 ? -11.812 -6.368 19.194 1.00 88.81 82 LYS A O 1
ATOM 634 N N . ASP A 1 83 ? -13.713 -6.186 18.022 1.00 88.69 83 ASP A N 1
ATOM 635 C CA . ASP A 1 83 ? -13.246 -6.895 16.835 1.00 88.69 83 ASP A CA 1
ATOM 636 C C . ASP A 1 83 ? -12.433 -5.948 15.938 1.00 88.69 83 ASP A C 1
ATOM 638 O O . ASP A 1 83 ? -12.990 -5.124 15.205 1.00 88.69 83 ASP A O 1
ATOM 642 N N . GLU A 1 84 ? -11.106 -6.056 16.020 1.00 86.50 84 GLU A N 1
ATOM 643 C CA . GLU A 1 84 ? -10.183 -5.241 15.225 1.00 86.50 84 GLU A CA 1
ATOM 644 C C . GLU A 1 84 ? -10.314 -5.480 13.718 1.00 86.50 84 GLU A C 1
ATOM 646 O O . GLU A 1 84 ? -10.173 -4.537 12.945 1.00 86.50 84 GLU A O 1
ATOM 651 N N . GLU A 1 85 ? -10.580 -6.712 13.277 1.00 85.31 85 GLU A N 1
ATOM 652 C CA . GLU A 1 85 ? -10.707 -7.024 11.849 1.00 85.31 85 GLU A CA 1
ATOM 653 C C . GLU A 1 85 ? -11.946 -6.341 11.267 1.00 85.31 85 GLU A C 1
ATOM 655 O O . GLU A 1 85 ? -11.887 -5.732 10.194 1.00 85.31 85 GLU A O 1
ATOM 660 N N . LYS A 1 86 ? -13.055 -6.348 12.017 1.00 88.38 86 LYS A N 1
ATOM 661 C CA . LYS A 1 86 ? -14.273 -5.622 11.642 1.00 88.38 86 LYS A CA 1
ATOM 662 C C . LYS A 1 86 ? -14.035 -4.109 11.560 1.00 88.38 86 LYS A C 1
ATOM 664 O O . LYS A 1 86 ? -14.510 -3.473 10.620 1.00 88.38 86 LYS A O 1
ATOM 669 N N . ILE A 1 87 ? -13.282 -3.541 12.505 1.00 89.19 87 ILE A N 1
ATOM 670 C CA . ILE A 1 87 ? -12.935 -2.110 12.521 1.00 89.19 87 ILE A CA 1
ATOM 671 C C . ILE A 1 87 ? -12.045 -1.742 11.333 1.00 89.19 87 ILE A C 1
ATOM 673 O O . ILE A 1 87 ? -12.362 -0.804 10.602 1.00 89.19 87 ILE A O 1
ATOM 677 N N . LYS A 1 88 ? -10.967 -2.501 11.096 1.00 87.44 88 LYS A N 1
ATOM 678 C CA . LYS A 1 88 ? -10.066 -2.282 9.955 1.00 87.44 88 LYS A CA 1
ATOM 679 C C . LYS A 1 88 ? -10.838 -2.301 8.646 1.00 87.44 88 LYS A C 1
ATOM 681 O O . LYS A 1 88 ? -10.671 -1.406 7.826 1.00 87.44 88 LYS A O 1
ATOM 686 N N . LYS A 1 89 ? -11.718 -3.290 8.470 1.00 87.44 89 LYS A N 1
ATOM 687 C CA . LYS A 1 89 ? -12.535 -3.411 7.264 1.00 87.44 89 LYS A CA 1
ATOM 688 C C . LYS A 1 89 ? -13.448 -2.200 7.071 1.00 87.44 89 LYS A C 1
ATOM 690 O O . LYS A 1 89 ? -13.499 -1.670 5.969 1.00 87.44 89 LYS A O 1
ATOM 695 N N . ALA A 1 90 ? -14.104 -1.724 8.129 1.00 88.62 90 ALA A N 1
ATOM 696 C CA . ALA A 1 90 ? -14.955 -0.538 8.056 1.00 88.62 90 ALA A CA 1
ATOM 697 C C . ALA A 1 90 ? -14.170 0.732 7.689 1.00 88.62 90 ALA A C 1
ATOM 699 O O . ALA A 1 90 ? -14.642 1.520 6.873 1.00 88.62 90 ALA A O 1
ATOM 700 N N . ILE A 1 91 ? -12.965 0.911 8.243 1.00 87.19 91 ILE A N 1
ATOM 701 C CA . ILE A 1 91 ? -12.090 2.051 7.923 1.00 87.19 91 ILE A CA 1
ATOM 702 C C . ILE A 1 91 ? -11.604 1.976 6.468 1.00 87.19 91 ILE A C 1
ATOM 704 O O . ILE A 1 91 ? -11.639 2.977 5.754 1.00 87.19 91 ILE A O 1
ATOM 708 N N . ILE A 1 92 ? -11.222 0.785 5.998 1.00 84.62 92 ILE A N 1
ATOM 709 C CA . ILE A 1 92 ? -10.824 0.545 4.601 1.00 84.62 92 ILE A CA 1
ATOM 710 C C . ILE A 1 92 ? -11.994 0.823 3.646 1.00 84.62 92 ILE A C 1
ATOM 712 O O . ILE A 1 92 ? -11.831 1.511 2.639 1.00 84.62 92 ILE A O 1
ATOM 716 N N . GLU A 1 93 ? -13.197 0.337 3.958 1.00 85.69 93 GLU A N 1
ATOM 717 C CA . GLU A 1 93 ? -14.405 0.582 3.156 1.00 85.69 93 GLU A CA 1
ATOM 718 C C . GLU A 1 93 ? -14.825 2.058 3.156 1.00 85.69 93 GLU A C 1
ATOM 720 O O . GLU A 1 93 ? -15.402 2.536 2.178 1.00 85.69 93 GLU A O 1
ATOM 725 N N . ALA A 1 94 ? -14.528 2.782 4.234 1.00 86.44 94 ALA A N 1
ATOM 726 C CA . ALA A 1 94 ? -14.675 4.231 4.338 1.00 86.44 94 ALA A CA 1
ATOM 727 C C . ALA A 1 94 ? -13.487 5.005 3.735 1.00 86.44 94 ALA A C 1
ATOM 729 O O . ALA A 1 94 ? -13.440 6.228 3.822 1.00 86.44 94 ALA A O 1
ATOM 730 N N . LYS A 1 95 ? -12.519 4.317 3.110 1.00 81.56 95 LYS A N 1
ATOM 731 C CA . LYS A 1 95 ? -11.327 4.913 2.481 1.00 81.56 95 LYS A CA 1
ATOM 732 C C . LYS A 1 95 ? -10.533 5.828 3.426 1.00 81.56 95 LYS A C 1
ATOM 734 O O . LYS A 1 95 ? -9.981 6.833 2.985 1.00 81.56 95 LYS A O 1
ATOM 739 N N . GLY A 1 96 ? -10.483 5.479 4.710 1.00 78.81 96 GLY A N 1
ATOM 740 C CA . GLY A 1 96 ? -9.814 6.273 5.742 1.00 78.81 96 GLY A CA 1
ATOM 741 C C . GLY A 1 96 ? -10.681 7.359 6.393 1.00 78.81 96 GLY A C 1
ATOM 742 O O . GLY A 1 96 ? -10.202 8.019 7.309 1.00 78.81 96 GLY A O 1
ATOM 743 N N . ASP A 1 97 ? -11.947 7.544 5.994 1.00 86.00 97 ASP A N 1
ATOM 744 C CA . ASP A 1 97 ? -12.868 8.434 6.713 1.00 86.00 97 ASP A CA 1
ATOM 745 C C . ASP A 1 97 ? -13.351 7.768 8.010 1.00 86.00 97 ASP A C 1
ATOM 747 O O . ASP A 1 97 ? -14.201 6.871 8.027 1.00 86.00 97 ASP A O 1
ATOM 751 N N . ILE A 1 98 ? -12.782 8.215 9.128 1.00 88.00 98 ILE A N 1
ATOM 752 C CA . ILE A 1 98 ? -13.055 7.639 10.444 1.00 88.00 98 ILE A CA 1
ATOM 753 C C . ILE A 1 98 ? -14.497 7.892 10.891 1.00 88.00 98 ILE A C 1
ATOM 755 O O . ILE A 1 98 ? -15.104 7.035 11.538 1.00 88.00 98 ILE A O 1
ATOM 759 N N . VAL A 1 99 ? -15.075 9.041 10.537 1.00 89.94 99 VAL A N 1
ATOM 760 C CA . VAL A 1 99 ? -16.449 9.381 10.922 1.00 89.94 99 VAL A CA 1
ATOM 761 C C . VAL A 1 99 ? -17.423 8.478 10.175 1.00 89.94 99 VAL A C 1
ATOM 763 O O . VAL A 1 99 ? -18.308 7.884 10.797 1.00 89.94 99 VAL A O 1
ATOM 766 N N . GLU A 1 100 ? -17.224 8.312 8.866 1.00 89.50 100 GLU A N 1
ATOM 767 C CA . GLU A 1 100 ? -18.033 7.404 8.053 1.00 89.50 100 GLU A CA 1
ATOM 768 C C . GLU A 1 100 ? -17.913 5.953 8.553 1.00 89.50 100 GLU A C 1
ATOM 770 O O . GLU A 1 100 ? -18.926 5.258 8.687 1.00 89.50 100 GLU A O 1
ATOM 775 N N . ALA A 1 101 ? -16.703 5.506 8.912 1.00 90.06 101 ALA A N 1
ATOM 776 C CA . ALA A 1 101 ? -16.474 4.175 9.474 1.00 90.06 101 ALA A CA 1
ATOM 777 C C . ALA A 1 101 ? -17.232 3.953 10.797 1.00 90.06 101 ALA A C 1
ATOM 779 O O . ALA A 1 101 ? -17.884 2.920 10.974 1.00 90.06 101 ALA A O 1
ATOM 780 N N . ILE A 1 102 ? -17.205 4.927 11.717 1.00 91.50 102 ILE A N 1
ATOM 781 C CA . ILE A 1 102 ? -17.947 4.861 12.988 1.00 91.50 102 ILE A CA 1
ATOM 782 C C . ILE A 1 102 ? -19.455 4.808 12.733 1.00 91.50 102 ILE A C 1
ATOM 784 O O . ILE A 1 102 ? -20.154 4.018 13.370 1.00 91.50 102 ILE A O 1
ATOM 788 N N . MET A 1 103 ? -19.970 5.624 11.808 1.00 90.81 103 MET A N 1
ATOM 789 C CA . MET A 1 103 ? -21.398 5.639 11.476 1.00 90.81 10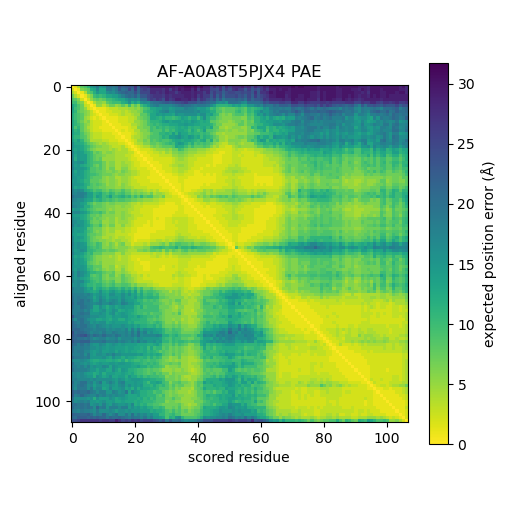3 MET A CA 1
ATOM 790 C C . MET A 1 103 ? -21.864 4.302 10.895 1.00 90.81 103 MET A C 1
ATOM 792 O O . MET A 1 103 ? -22.907 3.802 11.314 1.00 90.81 103 MET A O 1
ATOM 796 N N . LYS A 1 104 ? -21.077 3.690 9.999 1.00 88.56 104 LYS A N 1
ATOM 797 C CA . LYS A 1 104 ? -21.364 2.354 9.444 1.00 88.56 104 LYS A CA 1
ATOM 798 C C . LYS A 1 104 ? -21.392 1.257 10.506 1.00 88.56 104 LYS A C 1
ATOM 800 O O . LYS A 1 104 ? -22.145 0.305 10.366 1.00 88.56 104 LYS A O 1
ATOM 805 N N . LEU A 1 105 ? -20.570 1.369 11.548 1.00 89.94 105 LEU A N 1
ATOM 806 C CA . LEU A 1 105 ? -20.464 0.359 12.606 1.00 89.94 105 LEU A CA 1
ATOM 807 C C . LEU A 1 105 ? -21.513 0.495 13.720 1.00 89.94 105 LEU A C 1
ATOM 809 O O . LEU A 1 105 ? -21.709 -0.460 14.469 1.00 89.94 105 LEU A O 1
ATOM 813 N N . LYS A 1 106 ? -22.141 1.670 13.859 1.00 84.38 106 LYS A N 1
ATOM 814 C CA . LYS A 1 106 ? -23.216 1.933 14.834 1.00 84.38 106 LYS A CA 1
ATOM 815 C C . LYS A 1 106 ? -24.621 1.627 14.311 1.00 84.38 106 LYS A C 1
ATOM 817 O O . LYS A 1 106 ? -25.553 1.622 15.115 1.00 84.38 106 LYS A O 1
ATOM 822 N N . GLN A 1 107 ? -24.773 1.443 13.000 1.00 68.06 107 GLN A N 1
ATOM 823 C CA . GLN A 1 107 ? -25.999 0.918 12.390 1.00 68.06 107 GLN A CA 1
ATOM 824 C C . GLN A 1 107 ? -26.074 -0.599 12.560 1.00 68.06 107 GLN A C 1
ATOM 826 O O . GLN A 1 107 ? -27.207 -1.085 12.761 1.00 68.06 107 GLN A O 1
#

Mean predicted aligned error: 8.8 Å

Radius of gyration: 20.94 Å; Cα contacts (8 Å, |Δi|>4): 151; chains: 1; bounding box: 43×25×58 Å